Protein AF-A0A1K1QHF5-F1 (afdb_monomer_lite)

Radius of gyration: 13.46 Å; chains: 1; bounding box: 32×32×40 Å

pLDDT: mean 84.42, std 12.09, range [45.81, 94.44]

Structure (mmCIF, N/CA/C/O backbone):
data_AF-A0A1K1QHF5-F1
#
_entry.id   AF-A0A1K1QHF5-F1
#
loop_
_atom_site.group_PDB
_atom_site.id
_atom_site.type_symbol
_atom_site.label_atom_id
_atom_site.label_alt_id
_atom_site.label_comp_id
_atom_site.label_asym_id
_atom_site.label_entity_id
_atom_site.label_seq_id
_atom_site.pdbx_PDB_ins_code
_atom_site.Cartn_x
_atom_site.Cartn_y
_atom_site.Cartn_z
_atom_site.occupancy
_atom_site.B_iso_or_equiv
_atom_site.auth_seq_id
_atom_site.auth_comp_id
_atom_site.auth_asym_id
_atom_site.auth_atom_id
_atom_site.pdbx_PDB_model_num
ATOM 1 N N . MET A 1 1 ? -10.887 17.827 4.177 1.00 53.62 1 MET A N 1
ATOM 2 C CA . MET A 1 1 ? -9.954 16.755 3.767 1.00 53.62 1 MET A CA 1
ATOM 3 C C . MET A 1 1 ? -10.353 15.502 4.523 1.00 53.62 1 MET A C 1
ATOM 5 O O . MET A 1 1 ? -10.425 15.560 5.740 1.00 53.62 1 MET A O 1
ATOM 9 N N . THR A 1 2 ? -10.731 14.441 3.817 1.00 69.94 2 THR A N 1
ATOM 10 C CA . THR A 1 2 ? -11.291 13.202 4.387 1.00 69.94 2 THR A CA 1
ATOM 11 C C . THR A 1 2 ? -10.182 12.344 5.009 1.00 69.94 2 THR A C 1
ATOM 13 O O . THR A 1 2 ? -9.095 12.283 4.439 1.00 69.94 2 THR A O 1
ATOM 16 N N . GLU A 1 3 ? -10.432 11.664 6.134 1.00 75.62 3 GLU A N 1
ATOM 17 C CA . GLU A 1 3 ? -9.454 10.795 6.831 1.00 75.62 3 GLU A CA 1
ATOM 18 C C . GLU A 1 3 ? -8.795 9.757 5.913 1.00 75.62 3 GLU A C 1
ATOM 20 O O . GLU A 1 3 ? -7.601 9.499 6.029 1.00 75.62 3 GLU A O 1
ATOM 25 N N . ARG A 1 4 ? -9.548 9.239 4.935 1.00 74.62 4 ARG A N 1
ATOM 26 C CA . ARG A 1 4 ? -9.044 8.331 3.896 1.00 74.62 4 ARG A CA 1
ATOM 27 C C . ARG A 1 4 ? -7.832 8.896 3.154 1.00 74.62 4 ARG A C 1
ATOM 29 O O . ARG A 1 4 ? -6.833 8.207 3.007 1.00 74.62 4 ARG A O 1
ATOM 36 N N . LYS A 1 5 ? -7.886 10.168 2.743 1.00 79.56 5 LYS A N 1
ATOM 37 C CA . LYS A 1 5 ? -6.784 10.799 2.006 1.00 79.56 5 LYS A CA 1
ATOM 38 C C . LYS A 1 5 ? -5.507 10.845 2.856 1.00 79.56 5 LYS A C 1
ATOM 40 O O . LYS A 1 5 ? -4.445 10.500 2.359 1.00 79.56 5 LYS A O 1
ATOM 45 N N . GLN A 1 6 ? -5.638 11.172 4.145 1.00 84.88 6 GLN A N 1
ATOM 46 C CA . GLN A 1 6 ? -4.501 11.191 5.070 1.00 84.88 6 GLN A CA 1
ATOM 47 C C . GLN A 1 6 ? -3.886 9.802 5.280 1.00 84.88 6 GLN A C 1
ATOM 49 O O . GLN A 1 6 ? -2.667 9.699 5.378 1.00 84.88 6 GLN A O 1
ATOM 54 N N . MET A 1 7 ? -4.694 8.738 5.354 1.00 85.56 7 MET A N 1
ATOM 55 C CA . MET A 1 7 ? -4.174 7.373 5.511 1.00 85.56 7 MET A CA 1
ATOM 56 C C . MET A 1 7 ? -3.423 6.906 4.264 1.00 85.56 7 MET A C 1
ATOM 58 O O . MET A 1 7 ? -2.326 6.368 4.380 1.00 85.56 7 MET A O 1
ATOM 62 N N . THR A 1 8 ? -3.957 7.180 3.072 1.00 87.06 8 THR A N 1
ATOM 63 C CA . THR A 1 8 ? -3.272 6.891 1.805 1.00 87.06 8 THR A CA 1
ATOM 64 C C . THR A 1 8 ? -1.956 7.664 1.675 1.00 87.06 8 THR A C 1
ATOM 66 O O . THR A 1 8 ? -0.956 7.098 1.246 1.00 87.06 8 THR A O 1
ATOM 69 N N . GLU A 1 9 ? -1.921 8.934 2.090 1.00 90.19 9 GLU A N 1
ATOM 70 C CA . GLU A 1 9 ? -0.696 9.748 2.101 1.00 90.19 9 GLU A CA 1
ATOM 71 C C . GLU A 1 9 ? 0.348 9.204 3.092 1.00 90.19 9 GLU A C 1
ATOM 73 O O . GLU A 1 9 ? 1.529 9.123 2.757 1.00 90.19 9 GLU A O 1
ATOM 78 N N . LYS A 1 10 ? -0.078 8.768 4.286 1.00 91.56 10 LYS A N 1
ATOM 79 C CA . LYS A 1 10 ? 0.802 8.109 5.267 1.00 91.56 10 LYS A CA 1
ATOM 80 C C . LYS A 1 10 ? 1.353 6.785 4.749 1.00 91.56 10 LYS A C 1
ATOM 82 O O . LYS A 1 10 ? 2.542 6.533 4.904 1.00 91.56 10 LYS A O 1
ATOM 87 N N . LEU A 1 11 ? 0.511 5.970 4.116 1.00 92.25 11 LEU A N 1
ATOM 88 C CA . LEU A 1 11 ? 0.920 4.705 3.509 1.00 92.25 11 LEU A CA 1
ATOM 89 C C . LEU A 1 11 ? 1.944 4.924 2.396 1.00 92.25 11 LEU A C 1
ATOM 91 O O . LEU A 1 11 ? 2.967 4.249 2.367 1.00 92.25 11 LEU A O 1
ATOM 95 N N . ALA A 1 12 ? 1.707 5.907 1.526 1.00 92.69 12 ALA A N 1
ATOM 96 C CA . ALA A 1 12 ? 2.650 6.275 0.480 1.00 92.69 12 ALA A CA 1
ATOM 97 C C . ALA A 1 12 ? 3.996 6.738 1.058 1.00 92.69 12 ALA A C 1
ATOM 99 O O . ALA A 1 12 ? 5.043 6.335 0.558 1.00 92.69 12 ALA A O 1
ATOM 100 N N . ALA A 1 13 ? 3.977 7.555 2.115 1.00 93.06 13 ALA A N 1
ATOM 101 C CA . ALA A 1 13 ? 5.191 8.040 2.765 1.00 93.06 13 ALA A CA 1
ATOM 102 C C . ALA A 1 13 ? 5.977 6.914 3.453 1.00 93.06 13 ALA A C 1
ATOM 104 O O . ALA A 1 13 ? 7.198 6.855 3.321 1.00 93.06 13 ALA A O 1
ATOM 105 N N . GLU A 1 14 ? 5.293 6.009 4.155 1.00 94.44 14 GLU A N 1
ATOM 106 C CA . GLU A 1 14 ? 5.957 4.895 4.835 1.00 94.44 14 GLU A CA 1
ATOM 107 C C . GLU A 1 14 ? 6.517 3.882 3.836 1.00 94.44 14 GLU A C 1
ATOM 109 O O . GLU A 1 14 ? 7.637 3.408 4.004 1.00 94.44 14 GLU A O 1
ATOM 114 N N . LEU A 1 15 ? 5.800 3.614 2.744 1.00 93.94 15 LEU A N 1
ATOM 115 C CA . LEU A 1 15 ? 6.317 2.755 1.689 1.00 93.94 15 LEU A CA 1
ATOM 116 C C . LEU A 1 15 ? 7.508 3.388 0.961 1.00 93.94 15 LEU A C 1
ATOM 118 O O . LEU A 1 15 ? 8.492 2.705 0.703 1.00 93.94 15 LEU A O 1
ATOM 122 N N . ALA A 1 16 ? 7.464 4.693 0.679 1.00 93.19 16 ALA A N 1
ATOM 123 C CA . ALA A 1 16 ? 8.604 5.404 0.104 1.00 93.19 16 ALA A CA 1
ATOM 124 C C . ALA A 1 16 ? 9.843 5.313 1.014 1.00 93.19 16 ALA A C 1
ATOM 126 O O . ALA A 1 16 ? 10.956 5.126 0.528 1.00 93.19 16 ALA A O 1
ATOM 127 N N . ARG A 1 17 ? 9.637 5.367 2.338 1.00 93.81 17 ARG A N 1
ATOM 128 C CA . ARG A 1 17 ? 10.692 5.193 3.343 1.00 93.81 17 ARG A CA 1
ATOM 129 C C . ARG A 1 17 ? 11.287 3.784 3.346 1.00 93.81 17 ARG A C 1
ATOM 131 O O . ARG A 1 17 ? 12.497 3.667 3.502 1.00 93.81 17 ARG A O 1
ATOM 138 N N . LEU A 1 18 ? 10.468 2.738 3.210 1.00 92.94 18 LEU A N 1
ATOM 139 C CA . LEU A 1 18 ? 10.952 1.349 3.138 1.00 92.94 18 LEU A CA 1
ATOM 140 C C . LEU A 1 18 ? 11.758 1.100 1.859 1.00 92.94 18 LEU A C 1
ATOM 142 O O . LEU A 1 18 ? 12.849 0.540 1.920 1.00 92.94 18 LEU A O 1
ATOM 146 N N . LEU A 1 19 ? 11.270 1.641 0.744 1.00 90.94 19 LEU A N 1
ATOM 147 C CA . LEU A 1 19 ? 11.880 1.512 -0.576 1.00 90.94 19 LEU A CA 1
ATOM 148 C C . LEU A 1 19 ? 13.110 2.408 -0.797 1.00 90.94 19 LEU A C 1
ATOM 150 O O . LEU A 1 19 ? 13.718 2.338 -1.863 1.00 90.94 19 LEU A O 1
ATOM 154 N N . ASP A 1 20 ? 13.455 3.259 0.173 1.00 91.44 20 ASP A N 1
ATOM 155 C CA . ASP A 1 20 ? 14.512 4.276 0.073 1.00 91.44 20 ASP A CA 1
ATOM 156 C C . ASP A 1 20 ? 14.350 5.194 -1.160 1.00 91.44 20 ASP A C 1
ATOM 158 O O . ASP A 1 20 ? 15.298 5.502 -1.882 1.00 91.44 20 ASP A O 1
ATOM 162 N N . VAL A 1 21 ? 13.113 5.635 -1.424 1.00 90.62 21 VAL A N 1
ATOM 163 C CA . VAL A 1 21 ? 12.777 6.557 -2.524 1.00 90.62 21 VAL A CA 1
ATOM 164 C C . VAL A 1 21 ? 12.186 7.865 -2.001 1.00 90.62 21 VAL A C 1
ATOM 166 O O . VAL A 1 21 ? 11.502 7.901 -0.982 1.00 90.62 21 VAL A O 1
ATOM 169 N N . GLU A 1 22 ? 12.415 8.965 -2.722 1.00 89.38 22 GLU A N 1
ATOM 170 C CA . GLU A 1 22 ? 11.931 10.292 -2.308 1.00 89.38 22 GLU A CA 1
ATOM 171 C C . GLU A 1 22 ? 10.399 10.405 -2.384 1.00 89.38 22 GLU A C 1
ATOM 173 O O . GLU A 1 22 ? 9.759 11.002 -1.516 1.00 89.38 22 GLU A O 1
ATOM 178 N N . GLN A 1 23 ? 9.797 9.829 -3.427 1.00 87.38 23 GLN A N 1
ATOM 179 C CA . GLN A 1 23 ? 8.354 9.840 -3.632 1.00 87.38 23 GLN A CA 1
ATOM 180 C C . GLN A 1 23 ? 7.925 8.683 -4.536 1.00 87.38 23 GLN A C 1
ATOM 182 O O . GLN A 1 23 ? 8.645 8.289 -5.452 1.00 87.38 23 GLN A O 1
ATOM 187 N N . LEU A 1 24 ? 6.718 8.176 -4.297 1.00 89.31 24 LEU A N 1
ATOM 188 C CA . LEU A 1 24 ? 6.074 7.181 -5.143 1.00 89.31 24 LEU A CA 1
ATOM 189 C C . LEU A 1 24 ? 5.086 7.841 -6.105 1.00 89.31 24 LEU A C 1
ATOM 191 O O . LEU A 1 24 ? 4.225 8.619 -5.685 1.00 89.31 24 LEU A O 1
ATOM 195 N N . ASP A 1 25 ? 5.165 7.486 -7.388 1.00 89.88 25 ASP A N 1
ATOM 196 C CA . ASP A 1 25 ? 4.153 7.893 -8.360 1.00 89.88 25 ASP A CA 1
ATOM 197 C C . ASP A 1 25 ? 2.904 7.017 -8.217 1.00 89.88 25 ASP A C 1
ATOM 199 O O . ASP A 1 25 ? 2.814 5.905 -8.733 1.00 89.88 25 ASP A O 1
ATOM 203 N N . THR A 1 26 ? 1.899 7.552 -7.528 1.00 89.75 26 THR A N 1
ATOM 204 C CA . THR A 1 26 ? 0.607 6.875 -7.338 1.00 89.75 26 THR A CA 1
ATOM 205 C C . THR A 1 26 ? -0.166 6.621 -8.639 1.00 89.75 26 THR A C 1
ATOM 207 O O . THR A 1 26 ? -1.089 5.807 -8.638 1.00 89.75 26 THR A O 1
ATOM 210 N N . ASN A 1 27 ? 0.193 7.274 -9.751 1.00 90.88 27 ASN A N 1
ATOM 211 C CA . ASN A 1 27 ? -0.415 7.025 -11.058 1.00 90.88 27 ASN A CA 1
ATOM 212 C C . ASN A 1 27 ? 0.312 5.951 -11.874 1.00 90.88 27 ASN A C 1
ATOM 214 O O . ASN A 1 27 ? -0.244 5.503 -12.882 1.00 90.88 27 ASN A O 1
ATOM 218 N N . ALA A 1 28 ? 1.515 5.547 -11.460 1.00 90.88 28 ALA A N 1
ATOM 219 C CA . ALA A 1 28 ? 2.271 4.498 -12.119 1.00 90.88 28 ALA A CA 1
ATOM 220 C C . ALA A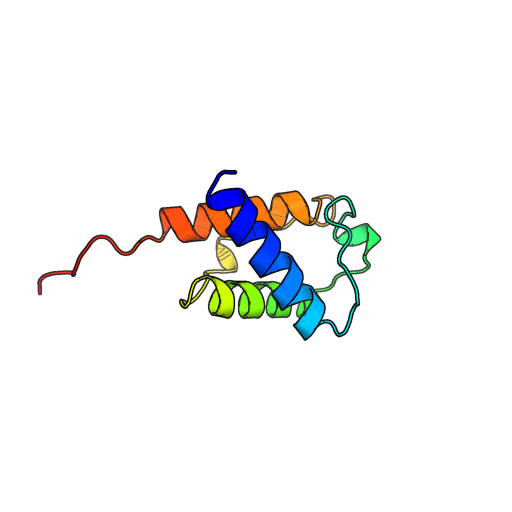 1 28 ? 1.662 3.123 -11.824 1.00 90.88 28 ALA A C 1
ATOM 222 O O . ALA A 1 28 ? 1.146 2.861 -10.731 1.00 90.88 28 ALA A O 1
ATOM 223 N N . THR A 1 29 ? 1.708 2.245 -12.823 1.00 91.69 29 THR A N 1
ATOM 224 C CA . THR A 1 29 ? 1.298 0.849 -12.666 1.00 91.69 29 THR A CA 1
ATOM 225 C C . THR A 1 29 ? 2.401 0.038 -12.001 1.00 91.69 29 THR A C 1
ATOM 227 O O . THR A 1 29 ? 3.581 0.376 -12.115 1.00 91.69 29 THR A O 1
ATOM 230 N N . ILE A 1 30 ? 2.038 -1.064 -11.345 1.00 89.25 30 ILE A N 1
ATOM 231 C CA . ILE A 1 30 ? 3.006 -2.001 -10.749 1.00 89.25 30 ILE A CA 1
ATOM 232 C C . ILE A 1 30 ? 4.020 -2.485 -11.790 1.00 89.25 30 ILE A C 1
ATOM 234 O O . ILE A 1 30 ? 5.225 -2.446 -11.539 1.00 89.25 30 ILE A O 1
ATOM 238 N N . ALA A 1 31 ? 3.554 -2.837 -12.994 1.00 86.69 31 ALA A N 1
ATOM 239 C CA . ALA A 1 31 ? 4.426 -3.178 -14.116 1.00 86.69 31 ALA A CA 1
ATOM 240 C C . ALA A 1 31 ? 5.350 -2.018 -14.519 1.00 86.69 31 ALA A C 1
ATOM 242 O O . ALA A 1 31 ? 6.537 -2.231 -14.757 1.00 86.69 31 ALA A O 1
ATOM 243 N N . GLY A 1 32 ? 4.822 -0.791 -14.583 1.00 86.12 32 GLY A N 1
ATOM 244 C CA . GLY A 1 32 ? 5.583 0.401 -14.963 1.00 86.12 32 GLY A CA 1
ATOM 245 C C . GLY A 1 32 ? 6.670 0.779 -13.955 1.00 86.12 32 GLY A C 1
ATOM 246 O O . GLY A 1 32 ? 7.689 1.343 -14.346 1.00 86.12 32 GLY A O 1
ATOM 247 N N . MET A 1 33 ? 6.482 0.432 -12.680 1.00 85.44 33 MET A N 1
ATOM 248 C CA . MET A 1 33 ? 7.479 0.618 -11.622 1.00 85.44 33 MET A CA 1
ATOM 249 C C . MET A 1 33 ? 8.462 -0.555 -11.502 1.00 85.44 33 MET A C 1
ATOM 251 O O . MET A 1 33 ? 9.408 -0.471 -10.723 1.00 85.44 33 MET A O 1
ATOM 255 N N . GLY A 1 34 ? 8.244 -1.653 -12.236 1.00 86.06 34 GLY A N 1
ATOM 256 C CA . GLY A 1 34 ? 9.050 -2.868 -12.108 1.00 86.06 34 GLY A CA 1
ATOM 257 C C . GLY A 1 34 ? 8.906 -3.542 -10.744 1.00 86.06 34 GLY A C 1
ATOM 258 O O . GLY A 1 34 ? 9.851 -4.165 -10.270 1.00 86.06 34 GLY A O 1
ATOM 259 N N . TRP A 1 35 ? 7.752 -3.386 -10.091 1.00 87.00 35 TRP A N 1
ATOM 260 C CA . TRP A 1 35 ? 7.511 -3.984 -8.785 1.00 87.00 35 TRP A CA 1
ATOM 261 C C . TRP A 1 35 ? 7.382 -5.499 -8.882 1.00 87.00 35 TRP A C 1
ATOM 263 O O . TRP A 1 35 ? 6.656 -6.033 -9.722 1.00 87.00 35 TRP A O 1
ATOM 273 N N . ASP A 1 36 ? 8.063 -6.179 -7.970 1.00 84.38 36 ASP A N 1
ATOM 274 C CA . ASP A 1 36 ? 7.996 -7.620 -7.797 1.00 84.38 36 ASP A CA 1
ATOM 275 C C . ASP A 1 36 ? 7.319 -7.986 -6.463 1.00 84.38 36 ASP A C 1
ATOM 277 O O . ASP A 1 36 ? 6.773 -7.144 -5.742 1.00 84.38 36 ASP A O 1
ATOM 281 N N . SER A 1 37 ? 7.347 -9.275 -6.126 1.00 81.69 37 SER A N 1
ATOM 282 C CA . SER A 1 37 ? 6.788 -9.792 -4.878 1.00 81.69 37 SER A CA 1
ATOM 283 C C . SER A 1 37 ? 7.400 -9.172 -3.618 1.00 81.69 37 SER A C 1
ATOM 285 O O . SER A 1 37 ? 6.718 -9.112 -2.601 1.00 81.69 37 SER A O 1
ATOM 287 N N . MET A 1 38 ? 8.653 -8.707 -3.653 1.00 87.25 38 MET A N 1
ATOM 288 C CA . MET A 1 38 ? 9.296 -8.049 -2.512 1.00 87.25 38 MET A CA 1
ATOM 289 C C . MET A 1 38 ? 8.648 -6.691 -2.233 1.00 87.25 38 MET A C 1
ATOM 291 O O . MET A 1 38 ? 8.337 -6.391 -1.084 1.00 87.25 38 MET A O 1
ATOM 295 N N . MET A 1 39 ? 8.341 -5.918 -3.277 1.00 88.69 39 MET A N 1
ATOM 296 C CA . MET A 1 39 ? 7.676 -4.615 -3.133 1.00 88.69 39 MET A CA 1
ATOM 297 C C . MET A 1 39 ? 6.258 -4.753 -2.562 1.00 88.69 39 MET A C 1
ATOM 299 O O . MET A 1 39 ? 5.802 -3.904 -1.799 1.00 88.69 39 MET A O 1
ATOM 303 N N . LEU A 1 40 ? 5.560 -5.850 -2.884 1.00 86.56 40 LEU A N 1
ATOM 304 C CA . LEU A 1 40 ? 4.259 -6.165 -2.281 1.00 86.56 40 LEU A CA 1
ATOM 305 C C . LEU A 1 40 ? 4.375 -6.499 -0.788 1.00 86.56 40 LEU A C 1
ATOM 307 O O . LEU A 1 40 ? 3.482 -6.154 -0.015 1.00 86.56 40 LEU A O 1
ATOM 311 N N . VAL A 1 41 ? 5.474 -7.131 -0.369 1.00 89.88 41 VAL A N 1
ATOM 312 C CA . VAL A 1 41 ? 5.766 -7.356 1.054 1.00 89.88 41 VAL A CA 1
ATOM 313 C C . VAL A 1 41 ? 6.062 -6.031 1.755 1.00 89.88 41 VAL A C 1
ATOM 315 O O . VAL A 1 41 ? 5.546 -5.800 2.845 1.00 89.88 41 VAL A O 1
ATOM 318 N N . GLU A 1 42 ? 6.818 -5.126 1.133 1.00 92.81 42 GLU A N 1
ATOM 319 C CA . GLU A 1 42 ? 7.070 -3.798 1.706 1.00 92.81 42 GLU A CA 1
ATOM 320 C C . GLU A 1 42 ? 5.792 -2.970 1.838 1.00 92.81 42 GLU A C 1
ATOM 322 O O . GLU A 1 42 ? 5.560 -2.346 2.873 1.00 92.81 42 GLU A O 1
ATOM 327 N N . LEU A 1 43 ? 4.912 -3.024 0.834 1.00 91.50 43 LEU A N 1
ATOM 328 C CA . LEU A 1 43 ? 3.579 -2.428 0.901 1.00 91.50 43 LEU A CA 1
ATOM 329 C C . LEU A 1 43 ? 2.790 -2.959 2.102 1.00 91.50 43 LEU A C 1
ATOM 331 O O . LEU A 1 43 ? 2.131 -2.184 2.798 1.00 91.50 43 LEU A O 1
ATOM 335 N N . ALA A 1 44 ? 2.860 -4.268 2.347 1.00 90.75 44 ALA A N 1
ATOM 336 C CA . ALA A 1 44 ? 2.225 -4.891 3.496 1.00 90.75 44 ALA A CA 1
ATOM 337 C C . ALA A 1 44 ? 2.768 -4.315 4.799 1.00 90.75 44 ALA A C 1
ATOM 339 O O . ALA A 1 44 ? 1.997 -3.831 5.615 1.00 90.75 44 ALA A O 1
ATOM 340 N N . ILE A 1 45 ? 4.094 -4.306 4.959 1.00 93.00 45 ILE A N 1
ATOM 341 C CA . ILE A 1 45 ? 4.770 -3.795 6.155 1.00 93.00 45 ILE A CA 1
ATOM 342 C C . ILE A 1 45 ? 4.392 -2.330 6.393 1.00 93.00 45 ILE A C 1
ATOM 344 O O . ILE A 1 45 ? 4.028 -1.965 7.510 1.00 93.00 45 ILE A O 1
ATOM 348 N N . ALA A 1 46 ? 4.401 -1.498 5.348 1.00 94.00 46 ALA A N 1
ATOM 349 C CA . ALA A 1 46 ? 3.980 -0.104 5.442 1.00 94.00 46 ALA A CA 1
ATOM 350 C C . ALA A 1 46 ? 2.518 0.021 5.898 1.00 94.00 46 ALA A C 1
ATOM 352 O O . ALA A 1 46 ? 2.203 0.845 6.757 1.00 94.00 46 ALA A O 1
ATOM 353 N N . ALA A 1 47 ? 1.620 -0.817 5.371 1.00 91.81 47 ALA A N 1
ATOM 354 C CA . ALA A 1 47 ? 0.232 -0.857 5.814 1.00 91.81 47 ALA A CA 1
ATOM 355 C C . ALA A 1 47 ? 0.120 -1.293 7.280 1.00 91.81 47 ALA A C 1
ATOM 357 O O . ALA A 1 47 ? -0.605 -0.664 8.049 1.00 91.81 47 ALA A O 1
ATOM 358 N N . GLU A 1 48 ? 0.868 -2.306 7.708 1.00 92.25 48 GLU A N 1
ATOM 359 C CA . GLU A 1 48 ? 0.834 -2.759 9.098 1.00 92.25 48 GLU A CA 1
ATOM 360 C C . GLU A 1 48 ? 1.310 -1.688 10.080 1.00 92.25 48 GLU A C 1
ATOM 362 O O . GLU A 1 48 ? 0.729 -1.543 11.155 1.00 92.25 48 GLU A O 1
ATOM 367 N N . VAL A 1 49 ? 2.313 -0.898 9.691 1.00 92.62 49 VAL A N 1
ATOM 368 C CA . VAL A 1 49 ? 2.799 0.240 10.479 1.00 92.62 49 VAL A CA 1
ATOM 369 C C . VAL A 1 49 ? 1.760 1.361 10.530 1.00 92.62 49 VAL A C 1
ATOM 371 O O . VAL A 1 49 ? 1.477 1.885 11.604 1.00 92.62 49 VAL A O 1
ATOM 374 N N . VAL A 1 50 ? 1.165 1.730 9.392 1.00 92.38 50 VAL A N 1
ATOM 375 C CA . VAL A 1 50 ? 0.224 2.862 9.316 1.00 92.38 50 VAL A CA 1
ATOM 376 C C . VAL A 1 50 ? -1.109 2.568 10.002 1.00 92.38 50 VAL A C 1
ATOM 378 O O . VAL A 1 50 ? -1.687 3.465 10.616 1.00 92.38 50 VAL A O 1
ATOM 381 N N . TYR A 1 51 ? -1.602 1.335 9.899 1.00 88.94 51 TYR A N 1
ATOM 382 C CA . TYR A 1 51 ? -2.870 0.914 10.498 1.00 88.94 51 TYR A CA 1
ATOM 383 C C . TYR A 1 51 ? -2.699 0.199 11.846 1.00 88.94 51 TYR A C 1
ATOM 385 O O . TYR A 1 51 ? -3.700 -0.233 12.418 1.00 88.94 51 TYR A O 1
ATOM 393 N N . GLU A 1 52 ? -1.460 0.052 12.328 1.00 90.38 52 GLU A N 1
ATOM 394 C CA . GLU A 1 52 ? -1.092 -0.578 13.605 1.00 90.38 52 GLU A CA 1
ATOM 395 C C . GLU A 1 52 ? -1.674 -1.994 13.795 1.00 90.38 52 GLU A C 1
ATOM 397 O O . GLU A 1 52 ? -2.018 -2.410 14.904 1.00 90.38 52 GLU A O 1
ATOM 402 N N . ARG A 1 53 ? -1.810 -2.760 12.704 1.00 88.06 53 ARG A N 1
ATOM 403 C CA . ARG A 1 53 ? -2.334 -4.138 12.713 1.00 88.06 53 ARG A CA 1
ATOM 404 C C . ARG A 1 53 ? -1.945 -4.901 11.456 1.00 88.06 53 ARG A C 1
ATOM 406 O O . ARG A 1 53 ? -1.639 -4.297 10.438 1.00 88.06 53 ARG A O 1
ATOM 413 N N . ARG A 1 54 ? -2.050 -6.230 11.503 1.00 88.38 54 ARG A N 1
ATOM 414 C CA . ARG A 1 54 ? -1.723 -7.087 10.357 1.00 88.38 54 ARG A CA 1
ATOM 415 C C . ARG A 1 54 ? -2.688 -6.915 9.193 1.00 88.38 54 ARG A C 1
ATOM 417 O O . ARG A 1 54 ? -3.899 -6.832 9.406 1.00 88.38 54 ARG A O 1
ATOM 424 N N . ILE A 1 55 ? -2.140 -6.928 7.983 1.00 86.69 55 ILE A N 1
ATOM 425 C CA . ILE A 1 55 ? -2.906 -6.935 6.739 1.00 86.69 55 ILE A CA 1
ATOM 426 C C . ILE A 1 55 ? -2.907 -8.338 6.137 1.00 86.69 55 ILE A C 1
ATOM 428 O O . ILE A 1 55 ? -1.886 -9.019 6.078 1.00 86.69 55 ILE A O 1
ATOM 432 N N . ASP A 1 56 ? -4.073 -8.773 5.676 1.00 86.44 56 ASP A N 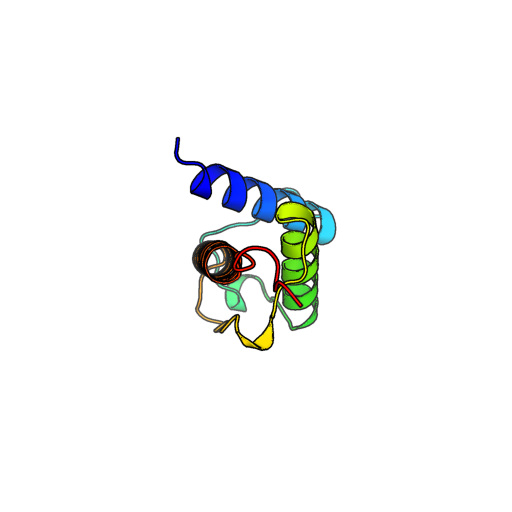1
ATOM 433 C CA . ASP A 1 56 ? -4.216 -10.028 4.950 1.00 86.44 56 ASP A CA 1
ATOM 434 C C . ASP A 1 56 ? -3.926 -9.792 3.460 1.00 86.44 56 ASP A C 1
ATOM 436 O O . ASP A 1 56 ? -4.812 -9.428 2.684 1.00 86.44 56 ASP A O 1
ATOM 440 N N . LEU A 1 57 ? -2.661 -9.957 3.066 1.00 79.94 57 LEU A N 1
ATOM 441 C CA . LEU A 1 57 ? -2.237 -9.781 1.675 1.00 79.94 57 LEU A CA 1
ATOM 442 C C . LEU A 1 57 ? -2.922 -10.743 0.704 1.00 79.94 57 LEU A C 1
ATOM 444 O O . LEU A 1 57 ? -3.031 -10.411 -0.471 1.00 79.94 57 LEU A O 1
ATOM 448 N N . GLU A 1 58 ? -3.413 -11.900 1.156 1.00 83.50 58 GLU A N 1
ATOM 449 C CA . GLU A 1 58 ? -4.121 -12.833 0.270 1.00 83.50 58 GLU A CA 1
ATOM 450 C C . GLU A 1 58 ? -5.456 -12.247 -0.206 1.00 83.50 58 GLU A C 1
ATOM 452 O O . GLU A 1 58 ? -5.918 -12.537 -1.311 1.00 83.50 58 GLU A O 1
ATOM 457 N N . LYS A 1 59 ? -6.062 -11.368 0.601 1.00 85.69 59 LYS A N 1
ATOM 458 C CA . LYS A 1 59 ? -7.255 -10.602 0.217 1.00 85.69 59 LYS A CA 1
ATOM 459 C C . LYS A 1 59 ? -6.927 -9.395 -0.653 1.00 85.69 59 LYS A C 1
ATOM 461 O O . LYS A 1 59 ? -7.815 -8.874 -1.333 1.00 85.69 59 LYS A O 1
ATOM 466 N N . LEU A 1 60 ? -5.673 -8.949 -0.655 1.00 85.62 60 LEU A N 1
ATOM 467 C CA . LEU A 1 60 ? -5.221 -7.848 -1.489 1.00 85.62 60 LEU A CA 1
ATOM 468 C C . LEU A 1 60 ? -4.964 -8.360 -2.912 1.00 85.62 60 LEU A C 1
ATOM 470 O O . LEU A 1 60 ? -3.857 -8.734 -3.285 1.00 85.62 60 LEU A O 1
ATOM 474 N N . GLN A 1 61 ? -6.017 -8.370 -3.726 1.00 83.69 61 GLN A N 1
ATOM 475 C CA . GLN A 1 61 ? -5.901 -8.698 -5.145 1.00 83.69 61 GLN A CA 1
ATOM 476 C C . GLN A 1 61 ? -5.163 -7.577 -5.881 1.00 83.69 61 GLN A C 1
ATOM 478 O O . GLN A 1 61 ? -5.721 -6.490 -6.072 1.00 83.69 61 GLN A O 1
ATOM 483 N N . VAL A 1 62 ? -3.912 -7.853 -6.265 1.00 84.69 62 VAL A N 1
ATOM 484 C CA . VAL A 1 62 ? -3.056 -6.942 -7.028 1.00 84.69 62 VAL A CA 1
ATOM 485 C C . VAL A 1 62 ? -2.807 -7.475 -8.434 1.00 84.69 62 VAL A C 1
ATOM 487 O O . VAL A 1 62 ? -2.213 -8.537 -8.596 1.00 84.69 62 VAL A O 1
ATOM 490 N N . ASP A 1 63 ? -3.203 -6.699 -9.441 1.00 86.50 63 ASP A N 1
ATOM 491 C CA . ASP A 1 63 ? -2.831 -6.914 -10.840 1.00 86.50 63 ASP A CA 1
ATOM 492 C C . ASP A 1 63 ? -1.693 -5.976 -11.261 1.00 86.50 63 ASP A C 1
ATOM 494 O O . ASP A 1 63 ? -1.603 -4.829 -10.815 1.00 86.50 63 ASP A O 1
ATOM 498 N N . PHE A 1 64 ? -0.842 -6.442 -12.177 1.00 83.06 64 PHE A N 1
ATOM 499 C CA . PHE A 1 64 ? 0.309 -5.683 -12.681 1.00 83.06 64 PHE A CA 1
ATOM 500 C C . PHE A 1 64 ? -0.073 -4.378 -13.399 1.00 83.06 64 PHE A C 1
ATOM 502 O O . PHE A 1 64 ? 0.702 -3.418 -13.397 1.00 83.06 64 PHE A O 1
ATOM 509 N N . ASP A 1 65 ? -1.271 -4.330 -13.983 1.00 87.81 65 ASP A N 1
ATOM 510 C CA . ASP A 1 65 ? -1.817 -3.158 -14.671 1.00 87.81 65 ASP A CA 1
ATOM 511 C C . ASP A 1 65 ? -2.499 -2.157 -13.724 1.00 87.81 65 ASP A C 1
ATOM 513 O O . ASP A 1 65 ? -2.885 -1.066 -14.152 1.00 87.81 65 ASP A O 1
ATOM 517 N N . MET A 1 66 ? -2.652 -2.486 -12.436 1.00 90.38 66 MET A N 1
ATOM 518 C CA . MET A 1 66 ? -3.228 -1.548 -11.474 1.00 90.38 66 MET A CA 1
ATOM 519 C C . MET A 1 66 ? -2.239 -0.458 -11.101 1.00 90.38 66 MET A C 1
ATOM 521 O O . MET A 1 66 ? -1.031 -0.683 -10.978 1.00 90.38 66 MET A O 1
ATOM 525 N N . LYS A 1 67 ? -2.784 0.737 -10.874 1.00 93.44 67 LYS A N 1
ATOM 526 C CA . LYS A 1 67 ? -2.019 1.866 -10.366 1.00 93.44 67 LYS A CA 1
ATOM 527 C C . LYS A 1 67 ? -1.778 1.716 -8.876 1.00 93.44 67 LYS A C 1
ATOM 529 O O 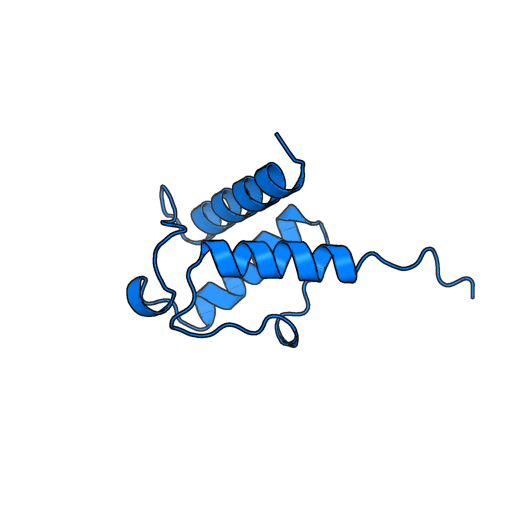. LYS A 1 67 ? -2.625 1.211 -8.138 1.00 93.44 67 LYS A O 1
ATOM 534 N N . LEU A 1 68 ? -0.656 2.250 -8.420 1.00 90.88 68 LEU A N 1
ATOM 535 C CA . LEU A 1 68 ? -0.311 2.252 -7.007 1.00 90.88 68 LEU A CA 1
ATOM 536 C C . LEU A 1 68 ? -1.372 2.939 -6.128 1.00 90.88 68 LEU A C 1
ATOM 538 O O . LEU A 1 68 ? -1.721 2.437 -5.062 1.00 90.88 68 LEU A O 1
ATOM 542 N N . GLY A 1 69 ? -1.948 4.049 -6.589 1.00 91.69 69 GLY A N 1
ATOM 543 C CA . GLY A 1 69 ? -3.031 4.727 -5.876 1.00 91.69 69 GLY A CA 1
ATOM 544 C C . GLY A 1 69 ? -4.274 3.849 -5.694 1.00 91.69 69 GLY A C 1
ATOM 545 O O . GLY A 1 69 ? -4.896 3.884 -4.633 1.00 91.69 69 GLY A O 1
ATOM 546 N N . ASP A 1 70 ? -4.605 3.015 -6.684 1.00 92.06 70 ASP A N 1
ATOM 547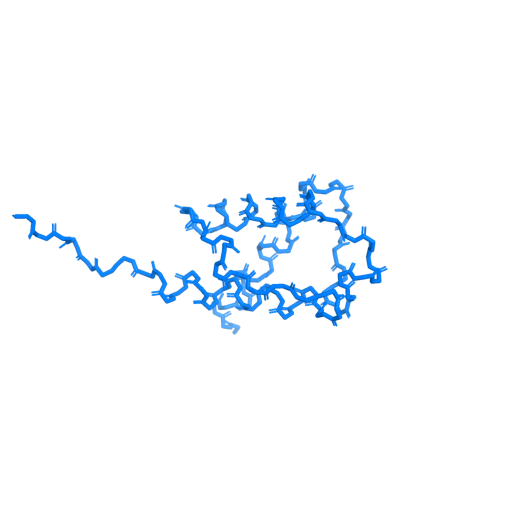 C CA . ASP A 1 70 ? -5.731 2.077 -6.599 1.00 92.06 70 ASP A CA 1
ATOM 548 C C . ASP A 1 70 ? -5.450 0.960 -5.587 1.00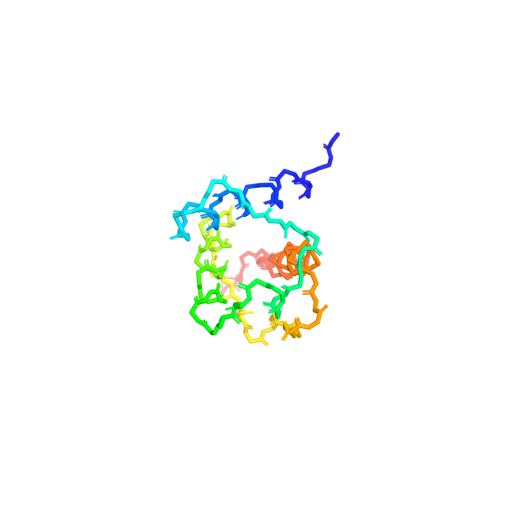 92.06 70 ASP A C 1
ATOM 550 O O . ASP A 1 70 ? -6.338 0.553 -4.837 1.00 92.06 70 ASP A O 1
ATOM 554 N N . ILE A 1 71 ? -4.196 0.512 -5.503 1.00 91.75 71 ILE A N 1
ATOM 555 C CA . ILE A 1 71 ? -3.759 -0.462 -4.500 1.00 91.75 71 ILE A CA 1
ATOM 556 C C . ILE A 1 71 ? -3.867 0.125 -3.095 1.00 91.75 71 ILE A C 1
ATOM 558 O O . ILE A 1 71 ? -4.404 -0.527 -2.204 1.00 91.75 71 ILE A O 1
ATOM 562 N N . PHE A 1 72 ? -3.430 1.367 -2.886 1.00 91.94 72 PHE A N 1
ATOM 563 C CA . PHE A 1 72 ? -3.579 2.021 -1.586 1.00 91.94 72 PHE A CA 1
ATOM 564 C C . PHE A 1 72 ? -5.042 2.187 -1.170 1.00 91.94 72 PHE A C 1
ATOM 566 O O . PHE A 1 72 ? -5.354 2.051 0.013 1.00 91.94 72 PHE A O 1
ATOM 573 N N . ASN A 1 73 ? -5.941 2.450 -2.122 1.00 90.62 73 ASN A N 1
ATOM 574 C CA . ASN A 1 73 ? -7.375 2.488 -1.846 1.00 90.62 73 ASN A CA 1
ATOM 575 C C . ASN A 1 73 ? -7.887 1.112 -1.405 1.00 90.62 73 ASN A C 1
ATOM 577 O O . ASN A 1 73 ? -8.547 1.029 -0.375 1.00 90.62 73 ASN A O 1
ATOM 5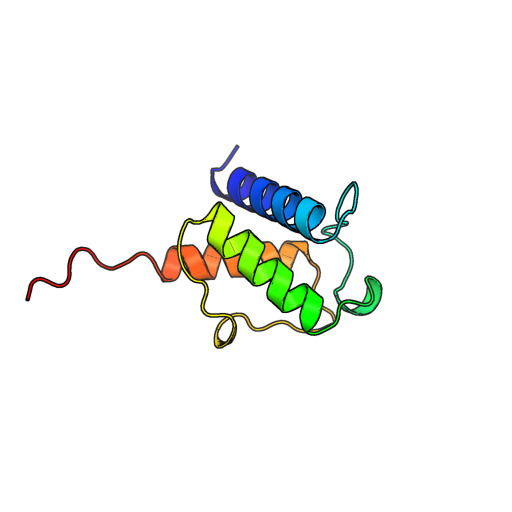81 N N . LYS A 1 74 ? -7.509 0.036 -2.108 1.00 90.88 74 LYS A N 1
ATOM 582 C CA . LYS A 1 74 ? -7.856 -1.339 -1.714 1.00 90.88 74 LYS A CA 1
ATOM 583 C C . LYS A 1 74 ? -7.319 -1.702 -0.331 1.00 90.88 74 LYS A C 1
ATOM 585 O O . LYS A 1 74 ? -8.011 -2.370 0.427 1.00 90.88 74 LYS A O 1
ATOM 590 N N . VAL A 1 75 ? -6.109 -1.255 0.009 1.00 90.62 75 VAL A N 1
ATOM 591 C CA . VAL A 1 75 ? -5.545 -1.425 1.354 1.00 90.62 75 VAL A CA 1
ATOM 592 C C . VAL A 1 75 ? -6.394 -0.689 2.396 1.00 90.62 75 VAL A C 1
ATOM 594 O O . VAL A 1 75 ? -6.763 -1.297 3.394 1.00 90.62 75 VAL A O 1
ATOM 597 N N . ASP A 1 76 ? -6.753 0.583 2.179 1.00 88.94 76 ASP A N 1
ATOM 598 C CA . ASP A 1 76 ? -7.643 1.322 3.100 1.00 88.94 76 ASP A CA 1
ATOM 599 C C . ASP A 1 76 ? -9.006 0.635 3.253 1.00 88.94 76 ASP A C 1
ATOM 601 O O . ASP A 1 76 ? -9.495 0.495 4.374 1.00 88.94 76 ASP A O 1
ATOM 605 N N . GLU A 1 77 ? -9.597 0.161 2.155 1.00 88.81 77 GLU A N 1
ATOM 606 C CA . GLU A 1 77 ? -10.861 -0.579 2.166 1.00 88.81 77 GLU A CA 1
ATOM 607 C C . GLU A 1 77 ? -10.743 -1.879 2.963 1.00 88.81 77 GLU A C 1
ATOM 609 O O . GLU A 1 77 ? -11.485 -2.061 3.927 1.00 88.81 77 GLU A O 1
ATOM 614 N N . LEU A 1 78 ? -9.753 -2.719 2.654 1.00 88.31 78 LEU A N 1
ATOM 615 C CA . LEU A 1 78 ? -9.518 -3.984 3.349 1.00 88.31 78 LEU A CA 1
ATOM 616 C C . LEU A 1 78 ? -9.315 -3.769 4.849 1.00 88.31 78 LEU A C 1
ATOM 618 O O . LEU A 1 78 ? -9.876 -4.491 5.675 1.00 88.31 78 LEU A O 1
ATOM 622 N N . MET A 1 79 ? -8.530 -2.762 5.222 1.00 86.12 79 MET A N 1
ATOM 623 C CA . MET A 1 79 ? -8.285 -2.456 6.622 1.00 86.12 79 MET A CA 1
ATOM 624 C C . MET A 1 79 ? -9.583 -1.993 7.297 1.00 86.12 79 MET A C 1
ATOM 626 O O . MET A 1 79 ? -9.907 -2.466 8.387 1.00 86.12 79 MET A O 1
ATOM 630 N N . ARG A 1 80 ? -10.390 -1.137 6.670 1.00 83.06 80 ARG A N 1
ATOM 631 C CA . ARG A 1 80 ? -11.690 -0.728 7.235 1.00 83.06 80 ARG A CA 1
ATOM 632 C C . ARG A 1 80 ? -12.682 -1.882 7.357 1.00 83.06 80 ARG A C 1
ATOM 634 O O . ARG A 1 80 ? -13.348 -1.986 8.376 1.00 83.06 80 ARG A O 1
ATOM 641 N N . GLU A 1 81 ? -12.762 -2.766 6.369 1.00 80.81 81 GLU A N 1
ATOM 642 C CA . GLU A 1 81 ? -13.629 -3.950 6.428 1.00 80.81 81 GLU A CA 1
ATOM 643 C C . GLU A 1 81 ? -13.183 -4.941 7.508 1.00 80.81 81 GLU A C 1
ATOM 645 O O . GLU A 1 81 ? -14.005 -5.618 8.121 1.00 80.81 81 GLU A O 1
ATOM 650 N N . THR A 1 82 ? -11.879 -4.985 7.778 1.00 68.25 82 THR A N 1
ATOM 651 C CA . THR A 1 82 ? -11.284 -5.809 8.835 1.00 68.25 82 THR A CA 1
ATOM 652 C C . THR A 1 82 ? -11.244 -5.067 10.178 1.00 68.25 82 THR A C 1
ATOM 654 O O . THR A 1 82 ? -10.458 -5.434 11.054 1.00 68.25 82 THR A O 1
ATOM 657 N N . GLU A 1 83 ? -12.033 -3.993 10.372 1.00 58.31 83 GLU A N 1
ATOM 658 C CA . GLU A 1 83 ? -12.283 -3.462 11.720 1.00 58.31 83 GLU A CA 1
ATOM 659 C C . GLU A 1 83 ? -12.680 -4.642 12.612 1.00 58.31 83 GLU A C 1
ATOM 661 O O . GLU A 1 83 ? -13.609 -5.378 12.262 1.00 58.31 83 GLU A O 1
ATOM 666 N N . PRO A 1 84 ? -11.957 -4.897 13.719 1.00 52.34 84 PRO A N 1
ATOM 667 C CA . PRO A 1 84 ? -12.350 -5.959 14.617 1.00 52.34 84 PRO A CA 1
ATOM 668 C C . PRO A 1 84 ? -13.767 -5.626 15.071 1.00 52.34 84 PRO A C 1
ATOM 670 O O . PRO A 1 84 ? -13.986 -4.625 15.757 1.00 52.34 84 PRO A O 1
ATOM 673 N N . ALA A 1 85 ? -14.734 -6.460 14.670 1.00 50.09 85 ALA A N 1
ATOM 674 C CA . ALA A 1 85 ? -15.994 -6.539 15.384 1.00 50.09 85 ALA A CA 1
ATOM 675 C C . ALA A 1 85 ? -15.612 -6.572 16.867 1.00 50.09 85 ALA A C 1
ATOM 677 O O . ALA A 1 85 ? -14.723 -7.343 17.243 1.00 50.09 85 ALA A O 1
ATOM 678 N N . GLY A 1 86 ? -16.164 -5.633 17.642 1.00 48.41 86 GLY A N 1
ATOM 679 C CA . GLY A 1 86 ? -15.796 -5.399 19.036 1.00 48.41 86 GLY A CA 1
ATOM 680 C C . GLY A 1 86 ? -15.686 -6.698 19.838 1.00 48.41 86 GLY A C 1
ATOM 681 O O . GLY A 1 86 ? -16.208 -7.722 19.399 1.00 48.41 86 GLY A O 1
ATOM 682 N N . PRO A 1 87 ? -15.004 -6.647 20.997 1.00 47.59 87 PRO A N 1
ATOM 683 C CA . PRO A 1 87 ? -14.393 -7.802 21.654 1.00 47.59 87 PRO A CA 1
ATOM 684 C C . PRO A 1 87 ? -15.251 -9.049 21.487 1.00 47.59 87 PRO A C 1
ATOM 686 O O . PRO A 1 87 ? -16.417 -9.039 21.887 1.00 47.59 87 PRO A O 1
ATOM 689 N N . VAL A 1 88 ? -14.682 -10.099 20.884 1.00 57.47 88 VAL A N 1
ATOM 690 C CA . VAL A 1 88 ? -15.238 -11.445 21.006 1.00 57.47 88 VAL A CA 1
ATOM 691 C C . VAL A 1 88 ? -15.364 -11.707 22.502 1.00 57.47 88 VAL A C 1
ATOM 693 O O . VAL A 1 88 ? -14.379 -11.941 23.195 1.00 57.47 88 VAL A O 1
ATOM 696 N N . ALA A 1 89 ? -16.574 -11.508 23.016 1.00 48.59 89 ALA A N 1
ATOM 697 C CA . ALA A 1 89 ? -16.940 -11.884 24.358 1.00 48.59 89 ALA A CA 1
ATOM 698 C C . ALA A 1 89 ? -16.914 -13.412 24.359 1.00 48.59 89 ALA A C 1
ATOM 700 O O . ALA A 1 89 ? -17.837 -14.045 23.843 1.00 48.59 89 ALA A O 1
ATOM 701 N N . GLU A 1 90 ? -15.797 -13.970 24.821 1.00 45.81 90 GLU A N 1
ATOM 702 C CA . GLU A 1 90 ? -15.748 -15.342 25.327 1.00 45.81 90 GLU A CA 1
ATOM 703 C C . GLU A 1 90 ? -16.638 -15.480 26.569 1.00 45.81 90 GLU A C 1
ATOM 705 O O . GLU A 1 90 ? -16.651 -14.545 27.408 1.00 45.81 90 GLU A O 1
#

Sequence (90 aa):
MTERKQMTEKLAAELARLLDVEQLDTNATIAGMGWDSMMLVELAIAAEVVYERRIDLEKLQVDFDMKLGDIFNKVDELMRETEPAGPVAE

Foldseek 3Di:
DDPLVVLLVQLQVQLCVVVVHPGDDQQAFQLRVVHDPVSLVSSQVSLCVSLVHGDDCVQQDHDRRDGNNVSSSSSVVRSVVVPPPPDPPD

Secondary structure (DSSP, 8-state):
--HHHHHHHHHHHHHHHHTT-S---TTSBTTTTT--HHHHHHHHHHHHHHHTS---TTT----TTSBHHHHHHHHHHHHHHT---S----